Protein AF-W1WLM0-F1 (afdb_monomer_lite)

pLDDT: mean 92.0, std 6.72, range [59.19, 97.75]

Structure (mmCIF, N/CA/C/O backbone):
data_AF-W1WLM0-F1
#
_entry.id   AF-W1WLM0-F1
#
loop_
_atom_site.group_PDB
_atom_site.id
_atom_site.type_symbol
_atom_site.label_atom_id
_atom_site.label_alt_id
_atom_site.label_comp_id
_atom_site.label_asym_id
_atom_site.label_entity_id
_atom_site.label_seq_id
_atom_site.pdbx_PDB_ins_code
_atom_site.Cartn_x
_atom_site.Cartn_y
_atom_site.Cartn_z
_atom_site.occupancy
_atom_site.B_iso_or_equiv
_atom_site.auth_seq_id
_atom_site.auth_comp_id
_atom_site.auth_asym_id
_atom_site.auth_atom_id
_atom_site.pdbx_PDB_model_num
ATOM 1 N N . MET A 1 1 ? 23.214 19.331 0.699 1.00 62.38 1 MET A N 1
ATOM 2 C CA . MET A 1 1 ? 22.776 18.581 1.903 1.00 62.38 1 MET A CA 1
ATOM 3 C C . MET A 1 1 ? 21.408 19.037 2.413 1.00 62.38 1 MET A C 1
ATOM 5 O O . MET A 1 1 ? 20.595 18.176 2.711 1.00 62.38 1 MET A O 1
ATOM 9 N N . SER A 1 2 ? 21.101 20.339 2.430 1.00 80.62 2 SER A N 1
ATOM 10 C CA . SER A 1 2 ? 19.779 20.882 2.806 1.00 80.62 2 SER A CA 1
ATOM 11 C C . SER A 1 2 ? 18.598 20.287 2.022 1.00 80.62 2 SER A C 1
ATOM 13 O O . SER A 1 2 ? 17.626 19.849 2.626 1.00 80.62 2 SER A O 1
ATOM 15 N N . ASN A 1 3 ? 18.705 20.181 0.693 1.00 90.69 3 ASN A N 1
ATOM 16 C CA . ASN A 1 3 ? 17.614 19.668 -0.152 1.00 90.69 3 ASN A CA 1
ATOM 17 C C . ASN A 1 3 ? 17.229 18.213 0.160 1.00 90.69 3 ASN A C 1
ATOM 19 O O . ASN A 1 3 ? 16.051 17.876 0.136 1.00 90.69 3 ASN A O 1
ATOM 23 N N . ALA A 1 4 ? 18.206 17.359 0.482 1.00 94.06 4 ALA A N 1
ATOM 24 C CA . ALA A 1 4 ? 17.950 15.959 0.817 1.00 94.06 4 ALA A CA 1
ATOM 25 C C . ALA A 1 4 ? 17.173 15.823 2.136 1.00 94.06 4 ALA A C 1
ATOM 27 O O . ALA A 1 4 ? 16.271 14.998 2.231 1.00 94.06 4 ALA A O 1
ATOM 28 N N . ILE A 1 5 ? 17.482 16.669 3.125 1.00 95.44 5 ILE A N 1
ATOM 29 C CA . ILE A 1 5 ? 16.779 16.697 4.414 1.00 95.44 5 ILE A CA 1
ATOM 30 C C . ILE A 1 5 ? 15.332 17.155 4.212 1.00 95.44 5 ILE A C 1
ATOM 32 O O . ILE A 1 5 ? 14.409 16.471 4.646 1.00 95.44 5 ILE A O 1
ATOM 36 N N . THR A 1 6 ? 15.118 18.264 3.496 1.00 96.12 6 THR A N 1
ATOM 37 C CA . THR A 1 6 ? 13.768 18.775 3.211 1.00 96.12 6 THR A CA 1
ATOM 38 C C . THR A 1 6 ? 12.929 17.755 2.443 1.00 96.12 6 THR A C 1
ATOM 40 O O . THR A 1 6 ? 11.783 17.500 2.806 1.00 96.12 6 THR A O 1
ATOM 43 N N . MET A 1 7 ? 13.508 17.123 1.418 1.00 96.50 7 MET A N 1
ATOM 44 C CA . MET A 1 7 ? 12.818 16.106 0.626 1.00 96.50 7 MET A CA 1
ATOM 45 C C . MET A 1 7 ? 12.530 14.843 1.447 1.00 96.50 7 MET A C 1
ATOM 47 O O . MET A 1 7 ? 11.462 14.254 1.311 1.00 96.50 7 MET A O 1
ATOM 51 N N . GLY A 1 8 ? 13.441 14.454 2.343 1.00 96.81 8 GLY A N 1
ATOM 52 C CA . GLY A 1 8 ? 13.235 13.3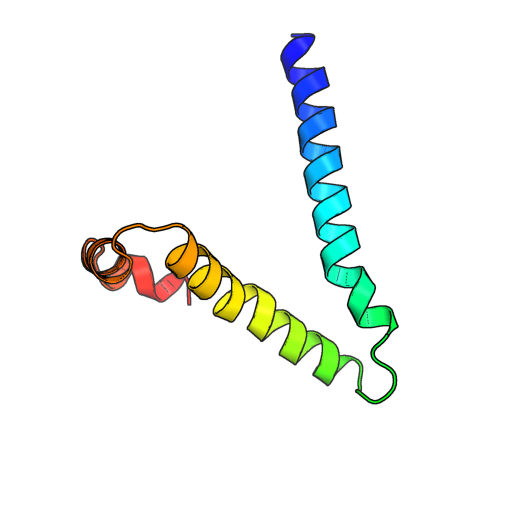46 3.275 1.00 96.81 8 GLY A CA 1
ATOM 53 C C . GLY A 1 8 ? 12.063 13.591 4.226 1.00 96.81 8 GLY A C 1
ATOM 54 O O . GLY A 1 8 ? 11.200 12.728 4.365 1.00 96.81 8 GLY A O 1
ATOM 55 N N . ILE A 1 9 ? 11.980 14.786 4.821 1.00 97.00 9 ILE A N 1
ATOM 56 C CA . ILE A 1 9 ? 10.849 15.185 5.676 1.00 97.00 9 ILE A CA 1
ATOM 57 C C . ILE A 1 9 ? 9.541 15.160 4.879 1.00 97.00 9 ILE A C 1
ATOM 59 O O . ILE A 1 9 ? 8.542 14.617 5.348 1.00 97.00 9 ILE A O 1
ATOM 63 N N . PHE A 1 10 ? 9.552 15.709 3.663 1.00 97.75 10 PHE A N 1
ATOM 64 C CA . PHE A 1 10 ? 8.377 15.751 2.798 1.00 97.75 10 PHE A CA 1
ATOM 65 C C . PHE A 1 10 ? 7.865 14.348 2.437 1.00 97.75 10 PHE A C 1
ATOM 67 O O . PHE A 1 10 ? 6.686 14.054 2.636 1.00 97.75 10 PHE A O 1
ATOM 74 N N . TRP A 1 11 ? 8.745 13.448 1.986 1.00 96.88 11 TRP A N 1
ATOM 75 C CA . TRP A 1 11 ? 8.360 12.069 1.673 1.00 96.88 11 TRP A CA 1
ATOM 76 C C . TRP A 1 11 ? 7.909 11.285 2.904 1.00 96.88 11 TRP A C 1
ATOM 78 O O . TRP A 1 11 ? 6.964 10.502 2.812 1.00 96.88 11 TRP A O 1
ATOM 88 N N . HIS A 1 12 ? 8.532 11.518 4.063 1.00 96.88 12 HIS A N 1
ATOM 89 C CA . HIS A 1 12 ? 8.101 10.894 5.310 1.00 96.88 12 HIS A CA 1
ATOM 90 C C . HIS A 1 12 ? 6.692 11.346 5.707 1.00 96.88 12 HIS A C 1
ATOM 92 O O . HIS A 1 12 ? 5.867 10.516 6.084 1.00 96.88 12 HIS A O 1
ATOM 98 N N . LEU A 1 13 ? 6.390 12.640 5.565 1.00 97.50 13 LEU A N 1
ATOM 99 C CA . LEU A 1 13 ? 5.062 13.185 5.832 1.00 97.50 13 LEU A CA 1
ATOM 100 C C . LEU A 1 13 ? 4.004 12.580 4.903 1.00 97.50 13 LEU A C 1
ATOM 102 O O . LEU A 1 13 ? 2.947 12.172 5.383 1.00 97.50 13 LEU A O 1
ATOM 106 N N . ILE A 1 14 ? 4.294 12.462 3.603 1.00 97.69 14 ILE A N 1
ATOM 107 C CA . ILE A 1 14 ? 3.392 11.800 2.649 1.00 97.69 14 ILE A CA 1
ATOM 108 C C . ILE A 1 14 ? 3.152 10.348 3.068 1.00 97.69 14 ILE A C 1
ATOM 110 O O . ILE A 1 14 ? 2.001 9.939 3.198 1.00 97.69 14 ILE A O 1
ATOM 114 N N . GLY A 1 15 ? 4.215 9.587 3.343 1.00 95.25 15 GLY A N 1
ATOM 115 C CA . GLY A 1 15 ? 4.098 8.188 3.757 1.00 95.25 15 GLY A CA 1
ATOM 116 C C . GLY A 1 15 ? 3.287 8.014 5.046 1.00 95.25 15 GLY A C 1
ATOM 117 O O . GLY A 1 15 ? 2.380 7.182 5.101 1.00 95.25 15 GLY A O 1
ATOM 118 N N . ALA A 1 16 ? 3.556 8.838 6.063 1.00 95.69 16 ALA A N 1
ATOM 119 C CA . ALA A 1 16 ? 2.836 8.817 7.333 1.00 95.69 16 ALA A CA 1
ATOM 120 C C . ALA A 1 16 ? 1.351 9.179 7.162 1.00 95.69 16 ALA A C 1
ATOM 122 O O . ALA A 1 16 ? 0.482 8.507 7.724 1.00 95.69 16 ALA A O 1
ATOM 123 N N . ALA A 1 17 ? 1.045 10.197 6.351 1.00 96.81 17 ALA A N 1
ATOM 124 C CA . ALA A 1 17 ? -0.326 10.588 6.045 1.00 96.81 17 ALA A CA 1
ATOM 125 C C . ALA A 1 17 ? -1.074 9.481 5.286 1.00 96.81 17 ALA A C 1
ATOM 127 O O . ALA A 1 17 ? -2.195 9.137 5.658 1.00 96.81 17 ALA A O 1
ATOM 128 N N . SER A 1 18 ? -0.452 8.868 4.274 1.00 94.12 18 SER A N 1
ATOM 129 C CA . SER A 1 18 ? -1.039 7.748 3.532 1.00 94.12 18 SER A CA 1
ATOM 130 C C . SER A 1 18 ? -1.343 6.554 4.440 1.00 94.12 18 SER A C 1
ATOM 132 O O . SER A 1 18 ? -2.445 6.008 4.374 1.00 94.12 18 SER A O 1
ATOM 134 N N . ALA A 1 19 ? -0.420 6.189 5.337 1.00 90.56 19 ALA A N 1
ATOM 135 C CA . ALA A 1 19 ? -0.637 5.116 6.305 1.00 90.56 19 ALA A CA 1
ATOM 136 C C . ALA A 1 19 ? -1.788 5.439 7.276 1.00 90.56 19 ALA A C 1
ATOM 138 O O . ALA A 1 19 ? -2.657 4.601 7.511 1.00 90.56 19 ALA A O 1
ATOM 139 N N . ALA A 1 20 ? -1.851 6.667 7.799 1.00 93.00 20 ALA A N 1
ATOM 140 C CA . ALA A 1 20 ? -2.940 7.094 8.676 1.00 93.00 20 ALA A CA 1
ATOM 141 C C . ALA A 1 20 ? -4.308 7.046 7.969 1.00 93.00 20 ALA A C 1
ATOM 143 O O . ALA A 1 20 ? -5.289 6.569 8.547 1.00 93.00 20 ALA A O 1
ATOM 144 N N . CYS A 1 21 ? -4.372 7.489 6.710 1.00 92.56 21 CYS A N 1
ATOM 145 C CA . CYS A 1 21 ? -5.579 7.432 5.887 1.00 92.56 21 CYS A CA 1
ATOM 146 C C . CYS A 1 21 ? -6.017 5.994 5.592 1.00 92.56 21 CYS A C 1
ATOM 148 O O . CYS A 1 21 ? -7.213 5.722 5.624 1.00 92.56 21 CYS A O 1
ATOM 150 N N . PHE A 1 22 ? -5.079 5.071 5.362 1.00 89.44 22 PHE A N 1
ATOM 151 C CA . PHE A 1 22 ? -5.389 3.657 5.135 1.00 89.44 22 PHE A CA 1
ATOM 152 C C . PHE A 1 22 ? -6.129 3.023 6.328 1.00 89.44 22 PHE A C 1
ATOM 154 O O . PHE A 1 22 ? -7.093 2.284 6.136 1.00 89.44 22 PHE A O 1
ATOM 161 N N . TYR A 1 23 ? -5.751 3.373 7.563 1.00 89.25 23 TYR A N 1
ATOM 162 C CA . TYR A 1 23 ? -6.390 2.846 8.778 1.00 89.25 23 TYR A CA 1
ATOM 163 C C . TYR A 1 23 ? -7.632 3.622 9.234 1.00 89.25 23 TYR A C 1
ATOM 165 O O . TYR A 1 23 ? -8.421 3.115 10.035 1.00 89.25 23 TYR A O 1
ATOM 173 N N . ALA A 1 24 ? -7.846 4.851 8.759 1.00 92.62 24 ALA A N 1
ATOM 174 C CA . ALA A 1 24 ? -8.970 5.680 9.196 1.00 92.62 24 ALA A CA 1
ATOM 175 C C . ALA A 1 24 ? -10.359 5.019 9.000 1.00 92.62 24 ALA A C 1
ATOM 177 O O . ALA A 1 24 ? -11.177 5.100 9.927 1.00 92.62 24 ALA A O 1
ATOM 178 N N . PRO A 1 25 ? -10.648 4.317 7.882 1.00 89.88 25 PRO A N 1
ATOM 179 C CA . PRO A 1 25 ? -11.919 3.624 7.678 1.00 89.88 25 PRO A CA 1
ATOM 180 C C . PRO A 1 25 ? -12.179 2.497 8.679 1.00 89.88 25 PRO A C 1
ATOM 182 O O . PRO A 1 25 ? -13.337 2.231 8.998 1.00 89.88 25 PRO A O 1
ATOM 185 N N . PHE A 1 26 ? -11.136 1.865 9.228 1.00 91.69 26 PHE A N 1
ATOM 186 C CA . PHE A 1 26 ? -11.289 0.725 10.141 1.00 91.69 26 PHE A CA 1
ATOM 187 C C . PHE A 1 26 ? -12.027 1.143 11.420 1.00 91.69 26 PHE A C 1
ATOM 189 O O . PHE A 1 26 ? -12.833 0.388 11.951 1.00 91.69 26 PHE A O 1
ATOM 196 N N . LYS A 1 27 ? -11.890 2.410 11.840 1.00 89.69 27 LYS A N 1
ATOM 197 C CA . LYS A 1 27 ? -12.652 2.988 12.965 1.00 89.69 27 LYS A CA 1
ATOM 198 C C . LYS A 1 27 ? -14.170 3.024 12.737 1.00 89.69 27 LYS A C 1
ATOM 200 O O . LYS A 1 27 ? -14.929 3.219 13.685 1.00 89.69 27 LYS A O 1
ATOM 205 N N . LYS A 1 28 ? -14.633 2.913 11.489 1.00 92.56 28 LYS A N 1
ATOM 206 C CA . LYS A 1 28 ? -16.061 2.888 11.136 1.00 92.56 28 LYS A CA 1
ATOM 207 C C . LYS A 1 28 ? -16.633 1.468 11.122 1.00 92.56 28 LYS A C 1
ATOM 209 O O . LYS A 1 28 ? -17.854 1.321 11.129 1.00 92.56 28 LYS A O 1
ATOM 214 N N . VAL A 1 29 ? -15.787 0.439 11.151 1.00 94.06 29 VAL A N 1
ATOM 215 C CA . VAL A 1 29 ? -16.205 -0.963 11.231 1.00 94.06 29 VAL A CA 1
ATOM 216 C C . VAL A 1 29 ? -16.606 -1.268 12.676 1.00 94.06 29 VAL A C 1
ATOM 218 O O . VAL A 1 29 ? -15.776 -1.249 13.575 1.00 94.06 29 VAL A O 1
ATOM 221 N N . LYS A 1 30 ? -17.901 -1.511 12.917 1.00 92.25 30 LYS A N 1
ATOM 222 C CA . LYS A 1 30 ? -18.439 -1.749 14.276 1.00 92.25 30 LYS A CA 1
ATOM 223 C C . LYS A 1 30 ? -18.921 -3.174 14.536 1.00 92.25 30 LYS A C 1
ATOM 225 O O . LYS A 1 30 ? -19.158 -3.530 15.681 1.00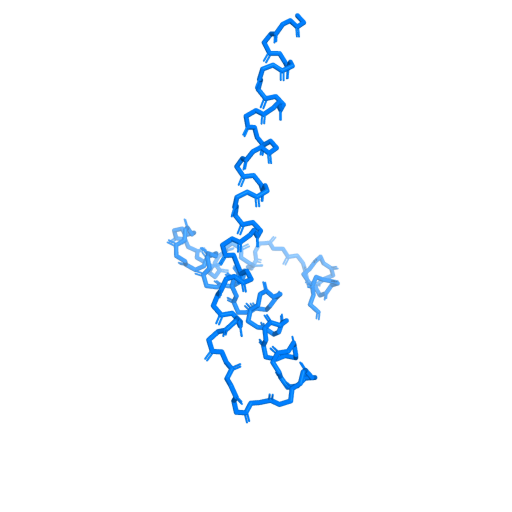 92.25 30 LYS A O 1
ATOM 230 N N . LYS A 1 31 ? -19.155 -3.953 13.477 1.00 95.44 31 LYS A N 1
ATOM 231 C CA . LYS A 1 31 ? -19.847 -5.253 13.554 1.00 95.44 31 LYS A CA 1
ATOM 232 C C . LYS A 1 31 ? -18.932 -6.453 13.331 1.00 95.44 31 LYS A C 1
ATOM 234 O O . LYS A 1 31 ? -19.422 -7.574 13.282 1.00 95.44 31 LYS A O 1
ATOM 239 N N . TRP A 1 32 ? -17.641 -6.228 13.117 1.00 95.81 32 TRP A N 1
ATOM 240 C CA . TRP A 1 32 ? -16.683 -7.291 12.832 1.00 95.81 32 TRP A CA 1
ATOM 241 C C . TRP A 1 32 ? -15.761 -7.487 14.024 1.00 95.81 32 TRP A C 1
ATOM 243 O O . TRP A 1 32 ? -15.471 -6.528 14.743 1.00 95.81 32 TRP A O 1
ATOM 253 N N . SER A 1 33 ? -15.299 -8.724 14.215 1.00 96.06 33 SER A N 1
ATOM 254 C CA . SER A 1 33 ? -14.201 -8.980 15.140 1.00 96.06 33 SER A CA 1
ATOM 255 C C . SER A 1 33 ? -12.931 -8.295 14.637 1.00 96.06 33 SER A C 1
ATOM 257 O O . SER A 1 33 ? -12.802 -7.968 13.449 1.00 96.06 33 SER A O 1
ATOM 259 N N . TRP A 1 34 ? -11.982 -8.094 15.545 1.00 93.94 34 TRP A N 1
ATOM 260 C CA . TRP A 1 34 ? -10.683 -7.528 15.207 1.00 93.94 34 TRP A CA 1
ATOM 261 C C . TRP A 1 34 ? -9.975 -8.359 14.130 1.00 93.94 34 TRP A C 1
ATOM 263 O O . TRP A 1 34 ? -9.519 -7.815 13.128 1.00 93.94 34 TRP A O 1
ATOM 273 N N . GLU A 1 35 ? -9.971 -9.681 14.286 1.00 96.31 35 GLU A N 1
ATOM 274 C CA . GLU A 1 35 ? -9.358 -10.633 13.359 1.00 96.31 35 GLU A CA 1
ATOM 275 C C . GLU A 1 35 ? -9.984 -10.518 11.972 1.00 96.31 35 GLU A C 1
ATOM 277 O O . GLU A 1 35 ? -9.268 -10.359 10.992 1.00 96.31 35 GLU A O 1
ATOM 282 N N . THR A 1 36 ? -11.319 -10.499 11.887 1.00 95.31 36 THR A N 1
ATOM 283 C CA . THR A 1 36 ? -12.031 -10.407 10.602 1.00 95.31 36 THR A CA 1
ATOM 284 C C . THR A 1 36 ? -11.692 -9.107 9.874 1.00 95.31 36 THR A C 1
ATOM 286 O O . THR A 1 36 ? -11.422 -9.109 8.673 1.00 95.31 36 THR A O 1
ATOM 289 N N . MET A 1 37 ? -11.673 -7.987 10.602 1.00 95.00 37 MET A N 1
ATOM 290 C CA . MET A 1 37 ? -11.323 -6.680 10.049 1.00 95.00 37 MET A CA 1
ATOM 291 C C . MET A 1 37 ? -9.901 -6.662 9.485 1.00 95.00 37 MET A C 1
ATOM 293 O O . MET A 1 37 ? -9.700 -6.207 8.359 1.00 95.00 37 MET A O 1
ATOM 297 N N . TRP A 1 38 ? -8.928 -7.184 10.232 1.00 93.50 38 TRP A N 1
ATOM 298 C CA . TRP A 1 38 ? -7.537 -7.225 9.786 1.00 93.50 38 TRP A CA 1
ATOM 299 C C . TRP A 1 38 ? -7.286 -8.241 8.679 1.00 93.50 38 TRP A C 1
ATOM 301 O O . TRP A 1 38 ? -6.532 -7.933 7.762 1.00 93.50 38 TRP A O 1
ATOM 311 N N . SER A 1 39 ? -7.940 -9.403 8.698 1.00 94.88 39 SER A N 1
ATOM 312 C CA . SER A 1 39 ? -7.832 -10.393 7.624 1.00 94.88 39 SER A CA 1
ATOM 313 C C . SER A 1 39 ? -8.343 -9.834 6.298 1.00 94.88 39 SER A C 1
ATOM 315 O O . SER A 1 39 ? -7.641 -9.909 5.292 1.00 94.88 39 SER A O 1
ATOM 317 N N . VAL A 1 40 ? -9.527 -9.212 6.288 1.00 94.31 40 VAL A N 1
ATOM 318 C CA . VAL A 1 40 ? -10.065 -8.580 5.073 1.00 94.31 40 VAL A CA 1
ATOM 319 C C . VAL A 1 40 ? -9.195 -7.395 4.654 1.00 94.31 40 VAL A C 1
ATOM 321 O O . VAL A 1 40 ? -8.856 -7.273 3.480 1.00 94.31 40 VAL A O 1
ATOM 324 N N . GLY A 1 41 ? -8.787 -6.552 5.607 1.00 93.31 41 GLY A N 1
ATOM 325 C CA . GLY A 1 41 ? -7.892 -5.426 5.3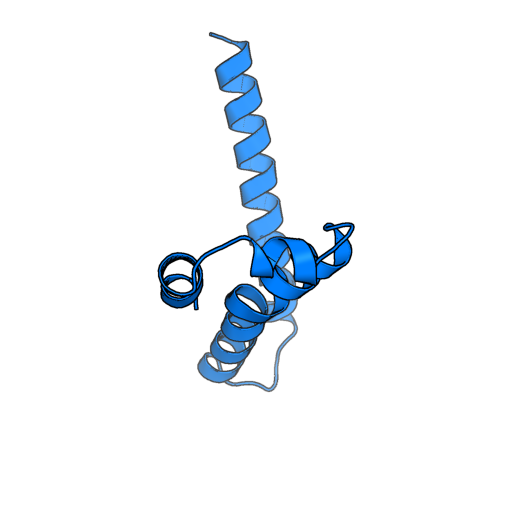53 1.00 93.31 41 GLY A CA 1
ATOM 326 C C . GLY A 1 41 ? -6.568 -5.848 4.713 1.00 93.31 41 GLY A C 1
ATOM 327 O O . GLY A 1 41 ? -6.147 -5.221 3.745 1.00 93.31 41 GLY A O 1
ATOM 328 N N . GLY A 1 42 ? -5.957 -6.930 5.205 1.00 92.38 42 GLY A N 1
ATOM 329 C CA . GLY A 1 42 ? -4.715 -7.501 4.683 1.00 92.38 42 GLY A CA 1
ATOM 330 C C . GLY A 1 42 ? -4.869 -8.088 3.281 1.00 92.38 42 GLY A C 1
ATOM 331 O O . GLY A 1 42 ? -4.053 -7.812 2.409 1.00 92.38 42 GLY A O 1
ATOM 332 N N . ILE A 1 43 ? -5.948 -8.831 3.013 1.00 94.19 43 ILE A N 1
ATOM 333 C CA . ILE A 1 43 ? -6.226 -9.346 1.661 1.00 94.19 43 ILE A CA 1
ATOM 334 C C . ILE A 1 43 ? -6.395 -8.187 0.673 1.00 94.19 43 ILE A C 1
ATOM 336 O O . ILE A 1 43 ? -5.826 -8.201 -0.421 1.00 94.19 43 ILE A O 1
ATOM 340 N N . VAL A 1 44 ? -7.154 -7.157 1.058 1.00 93.38 44 VAL A N 1
ATOM 341 C CA . VAL A 1 44 ? -7.367 -5.989 0.203 1.00 93.38 44 VAL A CA 1
ATOM 342 C C . VAL A 1 44 ? -6.052 -5.247 -0.042 1.00 93.38 44 VAL A C 1
ATOM 344 O O . VAL A 1 44 ? -5.780 -4.895 -1.184 1.00 93.38 44 VAL A O 1
ATOM 347 N N . SER A 1 45 ? -5.223 -5.018 0.978 1.00 91.88 45 SER A N 1
ATOM 348 C CA . SER A 1 45 ? -3.998 -4.221 0.837 1.00 91.88 45 SER A CA 1
ATOM 349 C C . SER A 1 45 ? -2.841 -4.950 0.170 1.00 91.88 45 SER A C 1
ATOM 351 O O . SER A 1 45 ? -2.089 -4.318 -0.567 1.00 91.88 45 SER A O 1
ATOM 353 N N . TRP A 1 46 ? -2.675 -6.246 0.431 1.00 89.69 46 TRP A N 1
ATOM 354 C CA . TRP A 1 46 ? -1.524 -7.011 -0.048 1.00 89.69 46 TRP A CA 1
ATOM 355 C C . TRP A 1 46 ? -1.787 -7.713 -1.374 1.00 89.69 46 TRP A C 1
ATOM 357 O O . TRP A 1 46 ? -0.850 -7.914 -2.136 1.00 89.69 46 TRP A O 1
ATOM 367 N N . ILE A 1 47 ? -3.044 -8.051 -1.678 1.00 90.19 47 ILE A N 1
ATOM 368 C CA . ILE A 1 47 ? -3.389 -8.790 -2.898 1.00 90.19 47 ILE A CA 1
ATOM 369 C C . ILE A 1 47 ? -4.200 -7.911 -3.845 1.00 90.19 47 ILE A C 1
ATOM 371 O O . ILE A 1 47 ? -3.790 -7.681 -4.977 1.00 90.19 47 ILE A O 1
ATOM 375 N N . ILE A 1 48 ? -5.337 -7.371 -3.406 1.00 93.25 48 ILE A N 1
ATOM 376 C CA . ILE A 1 48 ? -6.255 -6.689 -4.334 1.00 93.25 48 ILE A CA 1
ATOM 377 C C . ILE A 1 48 ? -5.677 -5.352 -4.808 1.00 93.25 48 ILE A C 1
ATOM 379 O O . ILE A 1 48 ? -5.692 -5.063 -6.004 1.00 93.25 48 ILE A O 1
ATOM 383 N N . LEU A 1 49 ? -5.159 -4.534 -3.890 1.00 92.81 49 LEU A N 1
ATOM 384 C CA . LEU A 1 49 ? -4.693 -3.186 -4.198 1.00 92.81 49 LEU A CA 1
ATOM 385 C C . LEU A 1 49 ? -3.510 -3.183 -5.183 1.00 92.81 49 LEU A C 1
ATOM 387 O O . LEU A 1 49 ? -3.592 -2.432 -6.154 1.00 92.81 49 LEU A O 1
ATOM 391 N N . PRO A 1 50 ? -2.455 -4.015 -5.030 1.00 90.12 50 PRO A N 1
ATOM 392 C CA . PRO A 1 50 ? -1.357 -4.046 -5.995 1.00 90.12 50 PRO A CA 1
ATOM 393 C C . PRO A 1 50 ? -1.823 -4.420 -7.403 1.00 90.12 50 PRO A C 1
ATOM 395 O O . PRO A 1 50 ? -1.452 -3.752 -8.364 1.00 90.12 50 PRO A O 1
ATOM 398 N N . TRP A 1 51 ? -2.699 -5.422 -7.530 1.00 91.56 51 TRP A N 1
ATOM 399 C CA . TRP A 1 51 ? -3.257 -5.824 -8.823 1.00 91.56 51 TRP A CA 1
ATOM 400 C C . TRP A 1 51 ? -4.137 -4.730 -9.434 1.00 91.56 51 TRP A C 1
ATOM 402 O O . TRP A 1 51 ? -3.993 -4.420 -10.616 1.00 91.56 51 TRP A O 1
ATOM 412 N N . ALA A 1 52 ? -5.006 -4.103 -8.637 1.00 95.12 52 ALA A N 1
ATOM 413 C CA . ALA A 1 52 ? -5.892 -3.039 -9.101 1.00 95.12 52 ALA A CA 1
ATOM 414 C C . ALA A 1 52 ? -5.116 -1.798 -9.566 1.00 95.12 52 ALA A C 1
ATOM 416 O O . ALA A 1 52 ? -5.413 -1.243 -10.621 1.00 95.12 52 ALA A O 1
ATOM 417 N N . ILE A 1 53 ? -4.099 -1.381 -8.807 1.00 94.62 53 ILE A N 1
ATOM 418 C CA . ILE A 1 53 ? -3.260 -0.231 -9.158 1.00 94.62 53 ILE A CA 1
ATOM 419 C C . ILE A 1 53 ? -2.424 -0.530 -10.401 1.00 94.62 53 ILE A C 1
ATOM 421 O O . ILE A 1 53 ? -2.387 0.293 -11.313 1.00 94.62 53 ILE A O 1
ATOM 425 N N . SER A 1 54 ? -1.814 -1.713 -10.488 1.00 93.62 54 SER A N 1
ATOM 426 C CA . SER A 1 54 ? -1.109 -2.140 -11.697 1.00 93.62 54 SER A CA 1
ATOM 427 C C . SER A 1 54 ? -2.038 -2.158 -12.910 1.00 93.62 54 SER A C 1
ATOM 429 O O . SER A 1 54 ? -1.660 -1.666 -13.966 1.00 93.62 54 SER A O 1
ATOM 431 N N . ALA A 1 55 ? -3.267 -2.663 -12.779 1.00 95.19 55 ALA A N 1
ATOM 432 C CA . ALA A 1 55 ? -4.237 -2.675 -13.874 1.00 95.19 55 ALA A CA 1
ATOM 433 C C . ALA A 1 55 ? -4.675 -1.267 -14.303 1.00 95.19 55 ALA A C 1
ATOM 435 O O . ALA A 1 55 ? -4.919 -1.042 -15.484 1.00 95.19 55 ALA A O 1
ATOM 436 N N . LEU A 1 56 ? -4.757 -0.324 -13.361 1.00 97.19 56 LEU A N 1
ATOM 437 C CA . LEU A 1 56 ? -5.147 1.057 -13.638 1.00 97.19 56 LEU A CA 1
ATOM 438 C C . LEU A 1 56 ? -4.017 1.877 -14.276 1.00 97.19 56 LEU A C 1
ATOM 440 O O . LEU A 1 56 ? -4.279 2.735 -15.115 1.00 97.19 56 LEU A O 1
ATOM 444 N N . LEU A 1 57 ? -2.773 1.656 -13.845 1.00 96.81 57 LEU A N 1
ATOM 445 C CA . LEU A 1 57 ? -1.628 2.482 -14.233 1.00 96.81 57 LEU A CA 1
ATOM 446 C C . LEU A 1 57 ? -0.824 1.901 -15.401 1.00 96.81 57 LEU A C 1
ATOM 448 O O . LEU A 1 57 ? -0.149 2.656 -16.101 1.00 96.81 57 LEU A O 1
ATOM 452 N N . LEU A 1 58 ? -0.856 0.582 -15.617 1.00 96.31 58 LEU A N 1
ATOM 453 C CA . LEU A 1 58 ? -0.111 -0.044 -16.706 1.00 96.31 58 LEU A CA 1
ATOM 454 C C . LEU A 1 58 ? -0.910 0.020 -18.013 1.00 96.31 58 LEU A C 1
ATOM 456 O O . LEU A 1 58 ? -2.031 -0.482 -18.071 1.00 96.31 58 LEU A O 1
ATOM 460 N N . PR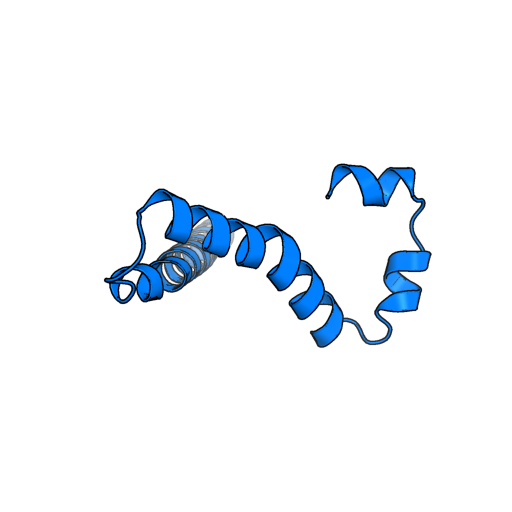O A 1 59 ? -0.311 0.521 -19.108 1.00 94.44 59 PRO A N 1
ATOM 461 C CA . PRO A 1 59 ? -0.993 0.604 -20.397 1.00 94.44 59 PRO A CA 1
ATOM 462 C C . PRO A 1 59 ? -1.299 -0.774 -21.001 1.00 94.44 59 PRO A C 1
ATOM 464 O O . PRO A 1 59 ? -2.270 -0.919 -21.732 1.00 94.44 59 PRO A O 1
ATOM 467 N N . ASN A 1 60 ? -0.482 -1.790 -20.698 1.00 95.19 60 ASN A N 1
ATOM 468 C CA . ASN A 1 60 ? -0.688 -3.175 -21.128 1.00 95.19 60 ASN A CA 1
ATOM 469 C C . ASN A 1 60 ? -0.372 -4.139 -19.978 1.00 95.19 60 ASN A C 1
ATOM 471 O O . ASN A 1 60 ? 0.704 -4.737 -19.923 1.00 95.19 60 ASN A O 1
ATOM 475 N N . PHE A 1 61 ? -1.327 -4.281 -19.058 1.00 94.00 61 PHE A N 1
ATOM 476 C CA . PHE A 1 61 ? -1.215 -5.094 -17.845 1.00 94.00 61 PHE A CA 1
ATOM 477 C C . PHE A 1 61 ? -0.692 -6.519 -18.102 1.00 94.00 61 PHE A C 1
ATOM 479 O O . PHE A 1 61 ? 0.316 -6.929 -17.532 1.00 94.00 61 PHE A O 1
ATOM 486 N N . TRP A 1 62 ? -1.331 -7.262 -19.009 1.00 93.62 62 TRP A N 1
ATOM 487 C CA . TRP A 1 62 ? -0.977 -8.662 -19.271 1.00 93.62 62 TRP A CA 1
ATOM 488 C C . TRP A 1 62 ? 0.413 -8.825 -19.881 1.00 93.62 62 TRP A C 1
ATOM 490 O O . TRP A 1 62 ? 1.159 -9.705 -19.460 1.00 93.62 62 TRP A O 1
ATOM 500 N N . ALA A 1 63 ? 0.781 -7.945 -20.818 1.00 95.06 63 ALA A N 1
ATOM 501 C CA . ALA A 1 63 ? 2.095 -7.975 -21.454 1.00 95.06 63 ALA A CA 1
ATOM 502 C C . ALA A 1 63 ? 3.220 -7.713 -20.438 1.00 95.06 63 ALA A C 1
ATOM 504 O O . ALA A 1 63 ? 4.265 -8.364 -20.489 1.00 95.06 63 ALA A O 1
ATOM 505 N N . TYR A 1 64 ? 2.987 -6.798 -19.487 1.00 93.12 64 TYR A N 1
ATOM 506 C CA . TYR A 1 64 ? 3.933 -6.504 -18.413 1.00 93.12 64 TYR A CA 1
ATOM 507 C C . TYR A 1 64 ? 4.199 -7.742 -17.553 1.00 93.12 64 TYR A C 1
ATOM 509 O O . TYR A 1 64 ? 5.346 -8.164 -17.435 1.00 93.12 64 TYR A O 1
ATOM 517 N N . TYR A 1 65 ? 3.157 -8.384 -17.017 1.00 91.50 65 TYR A N 1
ATOM 518 C CA . TYR A 1 65 ? 3.345 -9.571 -16.178 1.00 91.50 65 TYR A CA 1
ATOM 519 C C . TYR A 1 65 ? 3.889 -10.773 -16.963 1.00 91.50 65 TYR A C 1
ATOM 521 O O . TYR A 1 65 ? 4.727 -11.498 -16.437 1.00 91.50 65 TYR A O 1
ATOM 529 N N . SER A 1 66 ? 3.518 -10.950 -18.237 1.00 93.12 66 SER A N 1
ATOM 530 C CA . SER A 1 66 ? 4.078 -12.024 -19.073 1.00 93.12 66 SER A CA 1
ATOM 531 C C . SER A 1 66 ? 5.565 -11.853 -19.398 1.00 93.12 66 SER A C 1
ATOM 533 O O . SER A 1 66 ? 6.195 -12.798 -19.863 1.00 93.12 66 SER A O 1
ATOM 535 N N . SER A 1 67 ? 6.129 -10.659 -19.182 1.00 94.56 67 SER A N 1
ATOM 536 C CA . SER A 1 67 ? 7.549 -10.395 -19.437 1.00 94.56 67 SER A CA 1
ATOM 537 C C . SER A 1 67 ? 8.484 -10.972 -18.364 1.00 94.56 67 SER A C 1
ATOM 539 O O . SER A 1 67 ? 9.692 -11.048 -18.584 1.00 94.56 67 SER A O 1
ATOM 541 N N . PHE A 1 68 ? 7.939 -11.411 -17.225 1.00 93.00 68 PHE A N 1
ATOM 542 C CA . PHE A 1 68 ? 8.698 -11.990 -16.117 1.00 93.00 68 PHE A CA 1
ATOM 543 C C . PHE A 1 68 ? 8.569 -13.516 -16.081 1.00 93.00 68 PHE A C 1
ATOM 545 O O . PHE A 1 68 ? 7.528 -14.080 -16.420 1.00 93.00 68 PHE A O 1
ATOM 552 N N . SER A 1 69 ? 9.616 -14.205 -15.615 1.00 93.12 69 SER A N 1
ATOM 553 C CA . SER A 1 69 ? 9.533 -15.642 -15.353 1.00 93.12 69 SER A CA 1
ATOM 554 C C . SER A 1 69 ? 8.674 -15.930 -14.122 1.00 93.12 69 SER A C 1
ATOM 556 O O . SER A 1 69 ? 8.601 -15.142 -13.175 1.00 93.12 69 SER A O 1
ATOM 558 N N . LEU A 1 70 ? 8.076 -17.122 -14.089 1.00 87.81 70 LEU A N 1
ATOM 559 C CA . LEU A 1 70 ? 7.241 -17.559 -12.969 1.00 87.81 70 LEU A CA 1
ATOM 560 C C . LEU A 1 70 ? 8.017 -17.585 -11.637 1.00 87.81 70 LEU A C 1
ATOM 562 O O . LEU A 1 70 ? 7.461 -17.275 -10.590 1.00 87.81 70 LEU A O 1
ATOM 566 N N . SER A 1 71 ? 9.321 -17.873 -11.684 1.00 91.06 71 SER A N 1
ATOM 567 C CA . SER A 1 71 ? 10.218 -17.836 -10.521 1.00 91.06 71 SER A CA 1
ATOM 568 C C . SER A 1 71 ? 10.401 -16.440 -9.918 1.00 91.06 71 SER A C 1
ATOM 570 O O . SER A 1 71 ? 10.696 -16.334 -8.732 1.00 91.06 71 SER A O 1
ATOM 572 N N . THR A 1 72 ? 10.225 -15.377 -10.707 1.00 88.94 72 THR A N 1
ATOM 573 C CA . THR A 1 72 ? 10.270 -13.989 -10.227 1.00 88.94 72 THR A CA 1
ATOM 574 C C . THR A 1 72 ? 8.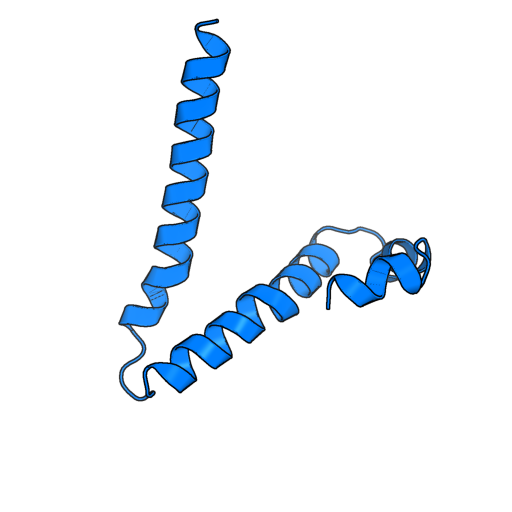919 -13.543 -9.672 1.00 88.94 72 THR A C 1
ATOM 576 O O . THR A 1 72 ? 8.885 -12.776 -8.716 1.00 88.94 72 THR A O 1
ATOM 579 N N . LEU A 1 73 ? 7.810 -14.025 -10.242 1.00 83.88 73 LEU A N 1
ATOM 580 C CA . LEU A 1 73 ? 6.463 -13.605 -9.845 1.00 83.88 73 LEU A CA 1
ATOM 581 C C . LEU A 1 73 ? 5.920 -14.346 -8.619 1.00 83.88 73 LEU A C 1
ATOM 583 O O . LEU A 1 73 ? 5.256 -13.730 -7.793 1.00 83.88 73 LEU A O 1
ATOM 587 N N . LEU A 1 74 ? 6.187 -15.649 -8.490 1.00 82.88 74 LEU A N 1
ATOM 588 C CA . LEU A 1 74 ? 5.596 -16.473 -7.430 1.00 82.88 74 LEU A CA 1
ATOM 589 C C . LEU A 1 74 ? 5.971 -16.061 -5.999 1.00 82.88 74 LEU A C 1
ATOM 591 O O . LEU A 1 74 ? 5.077 -16.088 -5.173 1.00 82.88 74 LEU A O 1
ATOM 595 N N . PRO A 1 75 ? 7.210 -15.652 -5.659 1.00 82.56 75 PRO A N 1
ATOM 596 C CA . PRO A 1 75 ? 7.554 -15.310 -4.272 1.00 82.56 75 PRO A CA 1
ATOM 597 C C . PRO A 1 75 ? 6.859 -14.055 -3.728 1.00 82.56 75 PRO A C 1
ATOM 599 O O . PRO A 1 75 ? 6.942 -13.775 -2.535 1.00 82.56 75 PRO A O 1
ATOM 602 N N . VAL A 1 76 ? 6.255 -13.256 -4.610 1.00 69.00 76 VAL A N 1
ATOM 603 C CA . VAL A 1 76 ? 5.580 -11.999 -4.263 1.00 69.00 76 VAL A CA 1
ATOM 604 C C . VAL A 1 76 ? 4.127 -12.250 -3.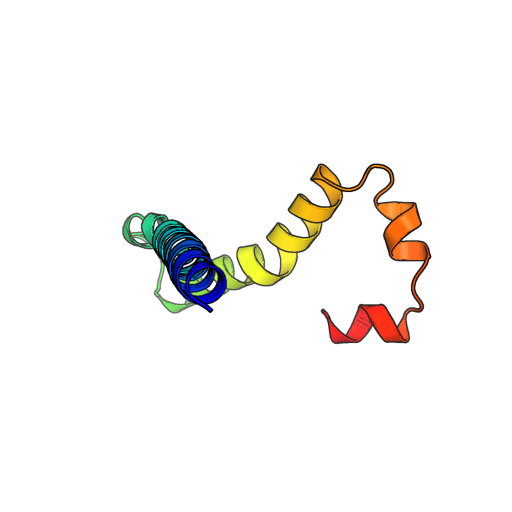820 1.00 69.00 76 VAL A C 1
ATOM 606 O O . VAL A 1 76 ? 3.508 -11.349 -3.253 1.00 69.00 76 VAL A O 1
ATOM 609 N N . PHE A 1 77 ? 3.602 -13.465 -4.032 1.00 59.19 77 PHE A N 1
ATOM 610 C CA . PHE A 1 77 ? 2.232 -13.884 -3.716 1.00 59.19 77 PHE A CA 1
ATOM 611 C C . PHE A 1 77 ? 2.210 -15.152 -2.857 1.00 59.19 77 PHE A C 1
ATOM 613 O O . PHE A 1 77 ? 1.239 -15.293 -2.082 1.00 59.19 77 PHE A O 1
#

Foldseek 3Di:
DVVVVVVVVVVVVVVVVVVCVLCPCVVVDDPDDPVVSVVVSCCCVLPVVVLVVLVVPPPDSVVVVVVDDPVVVVVSD

InterPro domains:
  IPR004673 L-rhamnose-proton symport, RhaT [PF06379] (1-77)

Sequence (77 aa):
MSNAITMGIFWHLIGAASAACFYAPFKKVKKWSWETMWSVGGIVSWIILPWAISALLLPNFWAYYSSFSLSTLLPVF

Radius of gyration: 17.42 Å; chains: 1; bounding box: 43×39×37 Å

Secondary structure (DSSP, 8-state):
-HHHHHHHHHHHHHHHHHHHHHHGGGGG--SS-HHHHHHHHHHIIIIIHHHHHHHHH-TTHHHHHHTS-HHHHGGG-

Organism: NCBI:txid1403943